Protein AF-A0A5K1ATP4-F1 (afdb_monomer)

Secondary structure (DSSP, 8-state):
---HHHHHHHHHHHHHGGG-TT-THHHHHHHHHHHH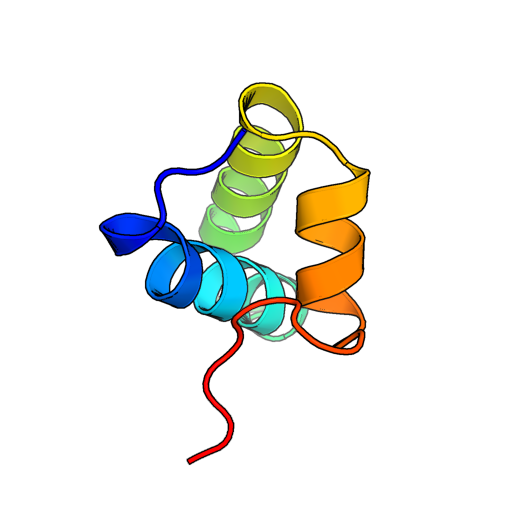H-HHHHHHHHTT-TTS-----

Structure (mmCIF, N/CA/C/O backbone):
data_AF-A0A5K1ATP4-F1
#
_entry.id   AF-A0A5K1ATP4-F1
#
loop_
_atom_site.group_PDB
_atom_site.id
_atom_site.type_symbol
_atom_site.label_atom_id
_atom_site.label_alt_id
_atom_site.label_comp_id
_atom_site.label_asym_id
_atom_site.label_entity_id
_atom_site.label_seq_id
_atom_site.pdbx_PDB_ins_code
_atom_site.Cartn_x
_atom_site.Cartn_y
_atom_site.Cartn_z
_atom_site.occupancy
_atom_site.B_iso_or_equiv
_atom_site.auth_seq_id
_atom_site.auth_comp_id
_atom_site.auth_asym_id
_atom_site.auth_atom_id
_atom_site.pdbx_PDB_model_num
ATOM 1 N N . GLU A 1 1 ? -4.638 4.823 10.945 1.00 84.69 1 GLU A N 1
ATOM 2 C CA . GLU A 1 1 ? -4.612 3.400 10.547 1.00 84.69 1 GLU A CA 1
ATOM 3 C C . GLU A 1 1 ? -5.577 3.176 9.382 1.00 84.69 1 GLU A C 1
ATOM 5 O O . GLU A 1 1 ? -6.521 3.953 9.249 1.00 84.69 1 GLU A O 1
ATOM 10 N N . CYS A 1 2 ? -5.305 2.215 8.494 1.00 92.06 2 CYS A N 1
ATOM 11 C CA . CYS A 1 2 ? -6.148 1.934 7.325 1.00 92.06 2 CYS A CA 1
ATOM 12 C C . CYS A 1 2 ? -7.400 1.126 7.734 1.00 92.06 2 CYS A C 1
ATOM 14 O O . CYS A 1 2 ? -7.236 0.130 8.439 1.00 92.06 2 CYS A O 1
ATOM 16 N N . PRO A 1 3 ? -8.624 1.515 7.317 1.00 95.31 3 PRO A N 1
ATOM 17 C CA . PRO A 1 3 ? -9.839 0.739 7.582 1.00 95.31 3 PRO A CA 1
ATOM 18 C C . PRO A 1 3 ? -9.749 -0.695 7.042 1.00 95.31 3 PRO A C 1
ATOM 20 O O . PRO A 1 3 ? -9.208 -0.915 5.958 1.00 95.31 3 PRO A O 1
ATOM 23 N N . LEU A 1 4 ? -10.278 -1.674 7.784 1.00 93.44 4 LEU A N 1
ATOM 24 C CA . LEU A 1 4 ? -10.157 -3.102 7.446 1.00 93.44 4 LEU A CA 1
ATOM 25 C C . LEU A 1 4 ? -10.795 -3.458 6.097 1.00 93.44 4 LEU A C 1
ATOM 27 O O . LEU A 1 4 ? -10.225 -4.236 5.339 1.00 93.44 4 LEU A O 1
ATOM 31 N N . ASP A 1 5 ? -11.936 -2.851 5.791 1.00 95.06 5 ASP A N 1
ATOM 32 C CA . ASP A 1 5 ? -12.684 -2.991 4.539 1.00 95.06 5 ASP A CA 1
ATOM 33 C C . ASP A 1 5 ? -11.931 -2.438 3.319 1.00 95.06 5 ASP A C 1
ATOM 35 O O . ASP A 1 5 ? -12.149 -2.891 2.198 1.00 95.06 5 ASP A O 1
ATOM 39 N N . LEU A 1 6 ? -11.010 -1.492 3.530 1.00 95.56 6 LEU A N 1
ATOM 40 C CA . LEU A 1 6 ? -10.189 -0.899 2.470 1.00 95.56 6 LEU A CA 1
ATOM 41 C C . LEU A 1 6 ? -8.766 -1.464 2.420 1.00 95.56 6 LEU A C 1
ATOM 43 O O . LEU A 1 6 ? -8.059 -1.258 1.430 1.00 95.56 6 LEU A O 1
ATOM 47 N N . LYS A 1 7 ? -8.332 -2.162 3.477 1.00 95.31 7 LYS A N 1
ATOM 48 C CA . LYS A 1 7 ? -6.954 -2.635 3.642 1.00 95.31 7 LYS A CA 1
ATOM 49 C C . LYS A 1 7 ? -6.512 -3.491 2.459 1.00 95.31 7 LYS A C 1
ATOM 51 O O . LYS A 1 7 ? -5.441 -3.241 1.921 1.00 95.31 7 LYS A O 1
ATOM 56 N N . GLU A 1 8 ? -7.337 -4.441 2.023 1.00 96.38 8 GLU A N 1
ATOM 57 C CA . GLU A 1 8 ? -6.983 -5.345 0.923 1.00 96.38 8 GLU A CA 1
ATOM 58 C C . GLU A 1 8 ? -6.759 -4.603 -0.397 1.00 96.38 8 GLU A C 1
ATOM 60 O O . GLU A 1 8 ? -5.717 -4.764 -1.040 1.00 96.38 8 GLU A O 1
ATOM 65 N N . ALA A 1 9 ? -7.712 -3.752 -0.783 1.00 96.81 9 ALA A N 1
ATOM 66 C CA . ALA A 1 9 ? -7.652 -3.010 -2.036 1.00 96.81 9 ALA A CA 1
ATOM 67 C C . ALA A 1 9 ? -6.448 -2.057 -2.068 1.00 96.81 9 ALA A C 1
ATOM 69 O O . ALA A 1 9 ? -5.709 -2.010 -3.052 1.00 96.81 9 ALA A O 1
ATOM 70 N N . ILE A 1 10 ? -6.214 -1.330 -0.973 1.00 97.12 10 ILE A N 1
ATOM 71 C CA . ILE A 1 10 ? -5.110 -0.372 -0.880 1.00 97.12 10 ILE A CA 1
ATOM 72 C C . ILE A 1 10 ? -3.765 -1.105 -0.846 1.00 97.12 10 ILE A C 1
ATOM 74 O O . ILE A 1 10 ? -2.847 -0.710 -1.562 1.00 97.12 10 ILE A O 1
ATOM 78 N N . SER A 1 11 ? -3.632 -2.179 -0.064 1.00 97.06 11 SER A N 1
ATOM 79 C CA . SER A 1 11 ? -2.398 -2.968 -0.024 1.00 97.06 11 SER A CA 1
ATOM 80 C C . SER A 1 11 ? -2.078 -3.584 -1.386 1.00 97.06 11 SER A C 1
ATOM 82 O O . SER A 1 11 ? -0.937 -3.504 -1.839 1.00 97.06 11 SER A O 1
ATOM 84 N N . SER A 1 12 ? -3.078 -4.132 -2.079 1.00 96.44 12 SER A N 1
ATOM 85 C CA . SER A 1 12 ? -2.904 -4.704 -3.421 1.00 96.44 12 SER A CA 1
ATOM 86 C C . SER A 1 12 ? -2.478 -3.645 -4.442 1.00 96.44 12 SER A C 1
ATOM 88 O O . SER A 1 12 ? -1.576 -3.889 -5.244 1.00 96.44 12 SER A O 1
ATOM 90 N N . LEU A 1 13 ? -3.042 -2.434 -4.365 1.00 96.44 13 LEU A N 1
ATOM 91 C CA . LEU A 1 13 ? -2.602 -1.301 -5.182 1.00 96.44 13 LEU A CA 1
ATOM 92 C C . LEU A 1 13 ? -1.155 -0.909 -4.867 1.00 96.44 13 LEU A C 1
ATOM 94 O O . LEU A 1 13 ? -0.357 -0.759 -5.788 1.00 96.44 13 LEU A O 1
ATOM 98 N N . CYS A 1 14 ? -0.790 -0.780 -3.589 1.00 96.81 14 CYS A N 1
ATOM 99 C CA . CYS A 1 14 ? 0.578 -0.458 -3.176 1.00 96.81 14 CYS A CA 1
ATOM 100 C C . CYS A 1 14 ? 1.591 -1.504 -3.659 1.00 96.81 14 CYS A C 1
ATOM 102 O O . CYS A 1 14 ? 2.697 -1.138 -4.042 1.00 96.81 14 CYS A O 1
ATOM 104 N N . PHE A 1 15 ? 1.213 -2.782 -3.677 1.00 96.69 15 PHE A N 1
ATOM 105 C CA . PHE A 1 15 ? 2.026 -3.856 -4.239 1.00 96.69 15 PHE A CA 1
ATOM 106 C C . PHE A 1 15 ? 2.180 -3.741 -5.766 1.00 96.69 15 PHE A C 1
ATOM 108 O O . PHE A 1 15 ? 3.282 -3.910 -6.292 1.00 96.69 15 PHE A O 1
ATOM 115 N N . ALA A 1 16 ? 1.101 -3.432 -6.487 1.00 95.88 16 ALA A N 1
ATOM 116 C CA . ALA A 1 16 ? 1.113 -3.326 -7.946 1.00 95.88 16 ALA A CA 1
ATOM 117 C C . ALA A 1 16 ? 1.809 -2.052 -8.458 1.00 95.88 16 ALA A C 1
ATOM 119 O O . ALA A 1 16 ? 2.509 -2.104 -9.466 1.00 95.88 16 ALA A O 1
ATOM 120 N N . ALA A 1 17 ? 1.675 -0.926 -7.752 1.00 96.31 17 ALA A N 1
ATOM 121 C CA . ALA A 1 17 ? 2.176 0.385 -8.165 1.00 96.31 17 ALA A CA 1
ATOM 122 C C . ALA A 1 17 ? 3.637 0.402 -8.674 1.00 96.31 17 ALA A C 1
ATOM 124 O O . ALA A 1 17 ? 3.853 0.865 -9.792 1.00 96.31 17 ALA A O 1
ATOM 125 N N . PRO A 1 18 ? 4.642 -0.140 -7.953 1.00 94.69 18 PRO A N 1
ATOM 126 C CA . PRO A 1 18 ? 6.033 -0.179 -8.426 1.00 94.69 18 PRO A CA 1
ATOM 127 C C . PRO A 1 18 ? 6.286 -1.151 -9.582 1.00 94.69 18 PRO A C 1
ATOM 129 O O . PRO A 1 18 ? 7.357 -1.114 -10.180 1.00 94.69 18 PRO A O 1
ATOM 132 N N . ARG A 1 19 ? 5.327 -2.025 -9.899 1.00 94.62 19 ARG A N 1
ATOM 133 C CA . ARG A 1 19 ? 5.418 -3.032 -10.967 1.00 94.62 19 ARG A CA 1
ATOM 134 C C . ARG A 1 19 ? 4.719 -2.583 -12.254 1.00 94.62 19 ARG A C 1
ATOM 136 O O . ARG A 1 19 ? 4.920 -3.200 -13.294 1.00 94.62 19 ARG A O 1
ATOM 143 N N . CYS A 1 20 ? 3.931 -1.510 -12.198 1.00 94.31 20 CYS A N 1
ATOM 144 C CA . CYS A 1 20 ? 3.201 -0.951 -13.331 1.00 94.31 20 CYS A CA 1
ATOM 145 C C . CYS A 1 20 ? 3.917 0.294 -13.877 1.00 94.31 20 CYS A C 1
ATOM 147 O O . CYS A 1 20 ? 3.567 1.421 -13.531 1.00 94.31 20 CYS A O 1
ATOM 149 N N . SER A 1 21 ? 4.906 0.096 -14.756 1.00 90.06 21 SER A N 1
ATOM 150 C CA . SER A 1 21 ? 5.653 1.194 -15.398 1.00 90.06 21 SER A CA 1
ATOM 151 C C . SER A 1 21 ? 4.789 2.100 -16.276 1.00 90.06 21 SER A C 1
ATOM 153 O O . SER A 1 21 ? 5.114 3.270 -16.457 1.00 90.06 21 SER A O 1
ATOM 155 N N . ASP A 1 22 ? 3.690 1.564 -16.803 1.00 94.06 22 ASP A N 1
ATOM 156 C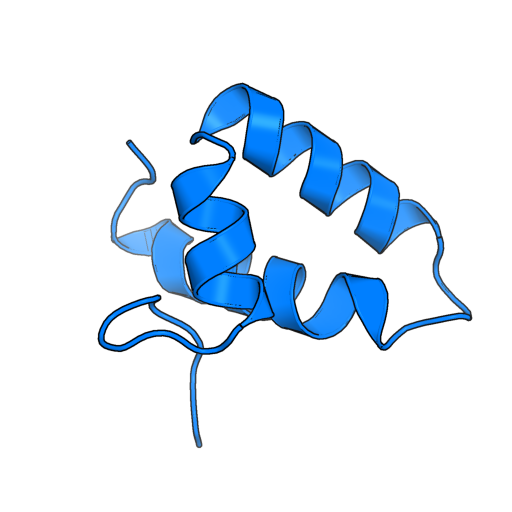 CA . ASP A 1 22 ? 2.858 2.236 -17.803 1.00 94.06 22 ASP A CA 1
ATOM 157 C C . ASP A 1 22 ? 1.805 3.167 -17.177 1.00 94.06 22 ASP A C 1
ATOM 159 O O . ASP A 1 22 ? 1.094 3.863 -17.900 1.00 94.06 22 ASP A O 1
ATOM 163 N N . LEU A 1 23 ? 1.696 3.185 -15.840 1.00 94.69 23 LEU A N 1
ATOM 164 C CA . LEU A 1 23 ? 0.710 3.978 -15.101 1.00 94.69 23 LEU A CA 1
ATOM 165 C C . LEU A 1 23 ? 1.355 4.678 -13.883 1.00 94.69 23 LEU A C 1
ATOM 167 O O . LEU A 1 23 ? 1.193 4.226 -12.742 1.00 94.69 23 LEU A O 1
ATOM 171 N N . PRO A 1 24 ? 2.107 5.778 -14.094 1.00 93.50 24 PRO A N 1
ATOM 172 C CA . PRO A 1 24 ? 2.810 6.500 -13.025 1.00 93.50 24 PRO A CA 1
ATOM 173 C C . PRO A 1 24 ? 1.879 7.061 -11.935 1.00 93.50 24 PRO A C 1
ATOM 175 O O . PRO A 1 24 ? 2.313 7.315 -10.809 1.00 93.50 24 PRO A O 1
ATOM 178 N N . GLU A 1 25 ? 0.591 7.222 -12.226 1.00 97.00 25 GLU A N 1
ATOM 179 C CA . GLU A 1 25 ? -0.456 7.618 -11.286 1.00 97.00 25 GLU A CA 1
ATOM 180 C C . GLU A 1 25 ? -0.589 6.628 -10.121 1.00 97.00 25 GLU A C 1
ATOM 182 O O . GLU A 1 25 ? -0.948 7.034 -9.015 1.00 97.00 25 GLU A O 1
ATOM 187 N N . LEU A 1 26 ? -0.240 5.349 -10.313 1.00 96.38 26 LEU A N 1
ATOM 188 C CA . LEU A 1 26 ? -0.235 4.368 -9.224 1.00 96.38 26 LEU A CA 1
ATOM 189 C C . LEU A 1 26 ? 0.854 4.658 -8.191 1.00 96.38 26 LEU A C 1
ATOM 191 O O . LEU A 1 26 ? 0.605 4.526 -6.994 1.00 96.38 26 LEU A O 1
ATOM 195 N N . ILE A 1 27 ? 2.035 5.109 -8.626 1.00 96.38 27 ILE A N 1
ATOM 196 C CA . ILE A 1 27 ? 3.097 5.557 -7.714 1.00 96.38 27 ILE A CA 1
ATOM 197 C C . ILE A 1 27 ? 2.640 6.798 -6.947 1.00 96.38 27 ILE A C 1
ATOM 199 O O . ILE A 1 27 ? 2.850 6.898 -5.739 1.00 96.38 27 ILE A O 1
ATOM 203 N N . GLN A 1 28 ? 1.955 7.728 -7.617 1.00 96.69 28 GLN A N 1
ATOM 204 C CA . GLN A 1 28 ? 1.390 8.905 -6.954 1.00 96.69 28 GLN A CA 1
ATOM 205 C C . GLN A 1 28 ? 0.343 8.512 -5.903 1.00 96.69 28 GLN A C 1
ATOM 207 O O . GLN A 1 28 ? 0.407 8.988 -4.769 1.00 96.69 28 GLN A O 1
ATOM 212 N N . ALA A 1 29 ? -0.566 7.591 -6.230 1.00 96.81 29 ALA A N 1
ATOM 213 C CA . ALA A 1 29 ? -1.540 7.054 -5.284 1.00 96.81 29 ALA A CA 1
ATOM 214 C C . ALA A 1 29 ? -0.862 6.347 -4.097 1.00 96.81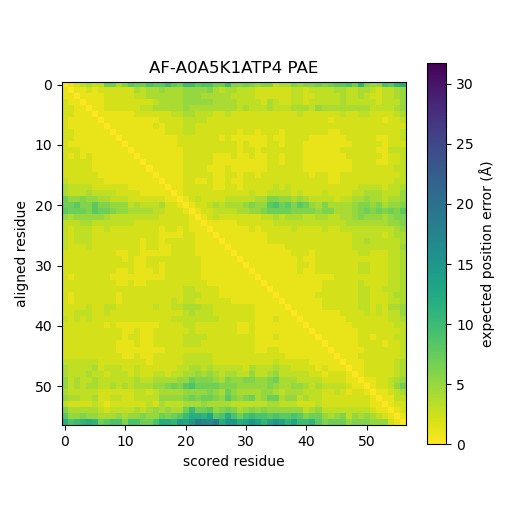 29 ALA A C 1
ATOM 216 O O . ALA A 1 29 ? -1.226 6.590 -2.946 1.00 96.81 29 ALA A O 1
ATOM 217 N N . GLN A 1 30 ? 0.174 5.542 -4.349 1.00 96.81 30 GLN A N 1
ATOM 218 C CA . GLN A 1 30 ? 0.973 4.894 -3.308 1.00 96.81 30 GLN A CA 1
ATOM 219 C C . GLN A 1 30 ? 1.603 5.927 -2.351 1.00 96.81 30 GLN A C 1
ATOM 221 O O . GLN A 1 30 ? 1.539 5.759 -1.131 1.00 96.81 30 GLN A O 1
ATOM 226 N N . MET A 1 31 ? 2.144 7.034 -2.874 1.00 96.94 31 MET A N 1
ATOM 227 C CA . MET A 1 31 ? 2.687 8.127 -2.054 1.00 96.94 31 MET A CA 1
ATOM 228 C C . MET A 1 31 ? 1.608 8.815 -1.204 1.00 96.94 31 MET A C 1
ATOM 230 O O . MET A 1 31 ? 1.846 9.117 -0.031 1.00 96.94 31 MET A O 1
ATOM 234 N N . LEU A 1 32 ? 0.404 9.018 -1.749 1.00 98.00 32 LEU A N 1
ATOM 235 C CA . LEU A 1 32 ? -0.732 9.553 -0.990 1.00 98.00 32 LEU A CA 1
ATOM 236 C C . LEU A 1 32 ? -1.156 8.601 0.138 1.00 98.00 32 LEU A C 1
ATOM 238 O O . LEU A 1 32 ? -1.453 9.048 1.248 1.00 98.00 32 LEU A O 1
ATOM 242 N N . PHE A 1 33 ? -1.131 7.289 -0.102 1.00 97.75 33 PHE A N 1
ATOM 243 C CA . PHE A 1 33 ? -1.402 6.296 0.935 1.00 97.75 33 PHE A CA 1
ATOM 244 C C . PHE A 1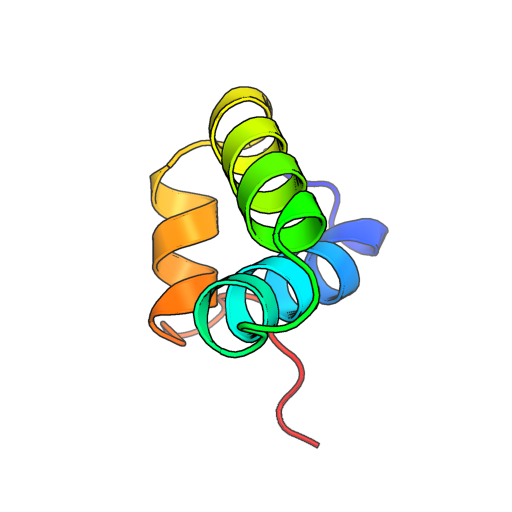 33 ? -0.315 6.250 2.007 1.00 97.75 33 PHE A C 1
ATOM 246 O O . PHE A 1 33 ? -0.652 6.142 3.184 1.00 97.75 33 PHE A O 1
ATOM 253 N N . ALA A 1 34 ? 0.958 6.426 1.651 1.00 97.19 34 ALA A N 1
ATOM 254 C CA . ALA A 1 34 ? 2.033 6.558 2.633 1.00 97.19 34 ALA A CA 1
ATOM 255 C C . ALA A 1 34 ? 1.837 7.791 3.530 1.00 97.19 34 ALA A C 1
ATOM 257 O O . ALA A 1 34 ? 2.058 7.711 4.739 1.00 97.19 34 ALA A O 1
ATOM 258 N N . ALA A 1 35 ? 1.378 8.913 2.966 1.00 97.62 35 ALA A N 1
ATOM 259 C CA . ALA A 1 35 ? 1.063 10.119 3.732 1.00 97.62 35 ALA A CA 1
ATOM 260 C C . ALA A 1 35 ? -0.161 9.937 4.651 1.00 97.62 35 ALA A C 1
ATOM 262 O O . ALA A 1 35 ? -0.168 10.445 5.770 1.00 97.62 35 ALA A O 1
A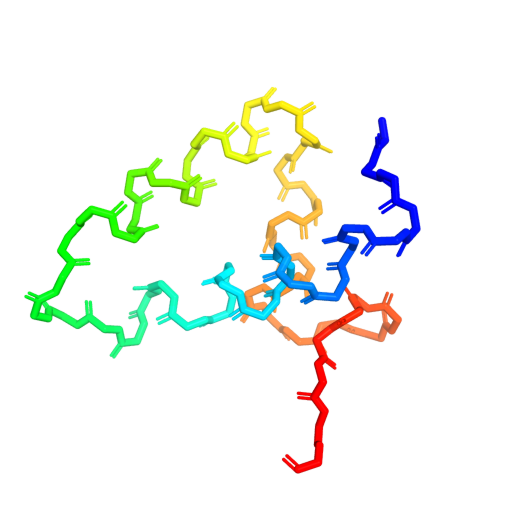TOM 263 N N . LYS A 1 36 ? -1.186 9.202 4.199 1.00 97.44 36 LYS A N 1
ATOM 264 C CA . LYS A 1 36 ? -2.451 9.019 4.931 1.00 97.44 36 LYS A CA 1
ATOM 265 C C . LYS A 1 36 ? -2.415 7.900 5.977 1.00 97.44 36 LYS A C 1
ATOM 267 O O . LYS A 1 36 ? -3.007 8.039 7.045 1.00 97.44 36 LYS A O 1
ATOM 272 N N . TYR A 1 37 ? -1.767 6.782 5.660 1.00 96.44 37 TYR A N 1
ATOM 273 C CA . TYR A 1 37 ? -1.802 5.549 6.455 1.00 96.44 37 TYR A CA 1
ATOM 274 C C . TYR A 1 37 ? -0.444 5.148 7.035 1.00 96.44 37 TYR A C 1
ATOM 276 O O . TYR A 1 37 ? -0.394 4.249 7.870 1.00 96.44 37 TYR A O 1
ATOM 284 N N . GLY A 1 38 ? 0.627 5.844 6.654 1.00 96.69 38 GLY A N 1
ATOM 285 C CA . GLY A 1 38 ? 1.979 5.610 7.144 1.00 96.69 38 GLY A CA 1
ATOM 286 C C . GLY A 1 38 ? 2.854 4.887 6.124 1.00 96.69 38 GLY A C 1
ATOM 287 O O . GLY A 1 38 ? 2.395 4.064 5.330 1.00 96.69 38 GLY A O 1
ATOM 288 N N . ARG A 1 39 ? 4.155 5.191 6.161 1.00 95.75 39 ARG A N 1
ATOM 289 C CA . ARG A 1 39 ? 5.144 4.558 5.277 1.00 95.75 39 ARG A CA 1
ATOM 290 C C . ARG A 1 39 ? 5.283 3.068 5.559 1.00 95.75 39 ARG A C 1
ATOM 292 O O . ARG A 1 39 ? 5.381 2.299 4.619 1.00 95.75 39 ARG A O 1
ATOM 299 N N . GLU A 1 40 ? 5.220 2.664 6.825 1.00 95.81 40 GLU A N 1
ATOM 300 C CA . GLU A 1 40 ? 5.311 1.257 7.236 1.00 95.81 40 GLU A CA 1
ATOM 301 C C . GLU A 1 40 ? 4.204 0.408 6.609 1.00 95.81 40 GLU A C 1
ATOM 303 O O . GLU A 1 40 ? 4.470 -0.695 6.144 1.00 95.81 40 GLU A O 1
ATOM 308 N N . PHE A 1 41 ? 2.987 0.949 6.512 1.00 95.38 41 PHE A N 1
ATOM 309 C CA . PHE A 1 41 ? 1.867 0.280 5.856 1.00 95.38 41 PHE A CA 1
ATOM 310 C C . PHE A 1 41 ? 2.151 0.023 4.367 1.00 95.38 41 PHE A C 1
ATOM 312 O O . PHE A 1 41 ? 2.000 -1.098 3.881 1.00 95.38 41 PHE A O 1
ATOM 319 N N . VAL A 1 42 ? 2.610 1.052 3.649 1.00 96.88 42 VAL A N 1
ATOM 320 C CA . VAL A 1 42 ? 2.949 0.944 2.224 1.00 96.88 42 VAL A CA 1
ATOM 321 C C . VAL A 1 42 ? 4.138 0.016 2.001 1.00 96.88 42 VAL A C 1
ATOM 323 O O . VAL A 1 42 ? 4.084 -0.821 1.102 1.00 96.88 42 VAL A O 1
ATOM 326 N N . THR A 1 43 ? 5.188 0.122 2.817 1.00 96.56 43 THR A N 1
ATOM 327 C CA . THR A 1 43 ? 6.355 -0.763 2.746 1.00 96.56 43 THR A CA 1
ATOM 328 C C . THR A 1 43 ? 5.948 -2.211 2.997 1.00 96.56 43 THR A C 1
ATOM 330 O O . THR A 1 43 ? 6.309 -3.078 2.209 1.00 96.56 43 THR A O 1
ATOM 333 N N . ALA A 1 44 ? 5.131 -2.480 4.020 1.00 96.62 44 ALA A N 1
ATOM 334 C CA . ALA A 1 44 ? 4.659 -3.828 4.325 1.00 96.62 44 ALA A CA 1
ATOM 335 C C . ALA A 1 44 ? 3.883 -4.452 3.156 1.00 96.62 44 ALA A C 1
ATOM 337 O O . ALA A 1 44 ? 4.099 -5.619 2.833 1.00 96.62 44 ALA A O 1
ATOM 338 N N . ALA A 1 45 ? 3.014 -3.678 2.500 1.00 96.81 45 ALA A N 1
ATOM 339 C CA . ALA A 1 45 ? 2.290 -4.122 1.311 1.00 96.81 45 ALA A CA 1
ATOM 340 C C . ALA A 1 45 ? 3.215 -4.324 0.097 1.00 96.81 45 ALA A C 1
ATOM 342 O O . ALA A 1 45 ? 3.107 -5.322 -0.612 1.00 96.81 45 ALA A O 1
ATOM 343 N N . THR A 1 46 ? 4.154 -3.403 -0.124 1.00 95.75 46 THR A N 1
ATOM 344 C CA . THR A 1 46 ? 5.083 -3.435 -1.265 1.00 95.75 46 THR A CA 1
ATOM 345 C C . THR A 1 46 ? 6.031 -4.638 -1.209 1.00 95.75 46 THR A C 1
ATOM 347 O O . THR A 1 46 ? 6.255 -5.293 -2.232 1.00 95.75 46 THR A O 1
ATOM 350 N N . GLU A 1 47 ? 6.528 -4.944 -0.008 1.00 95.62 47 GLU A N 1
ATOM 351 C CA . GLU A 1 47 ? 7.470 -6.030 0.301 1.00 95.62 47 GLU A CA 1
ATOM 352 C C . GLU A 1 47 ? 6.773 -7.364 0.634 1.00 95.62 47 GLU A C 1
ATOM 354 O O . GLU A 1 47 ? 7.435 -8.332 0.999 1.00 95.62 47 GLU A O 1
ATOM 359 N N . LEU A 1 48 ? 5.438 -7.442 0.528 1.00 94.38 48 LEU A N 1
ATOM 360 C CA . LEU A 1 48 ? 4.646 -8.635 0.870 1.00 94.38 48 LEU A CA 1
ATOM 361 C C . LEU A 1 48 ? 4.931 -9.192 2.279 1.00 94.38 48 LEU A C 1
ATOM 363 O O . LEU A 1 48 ? 4.957 -10.411 2.489 1.00 94.38 48 LEU A O 1
ATOM 367 N N . MET A 1 49 ? 5.100 -8.310 3.266 1.00 94.88 49 MET A N 1
ATOM 36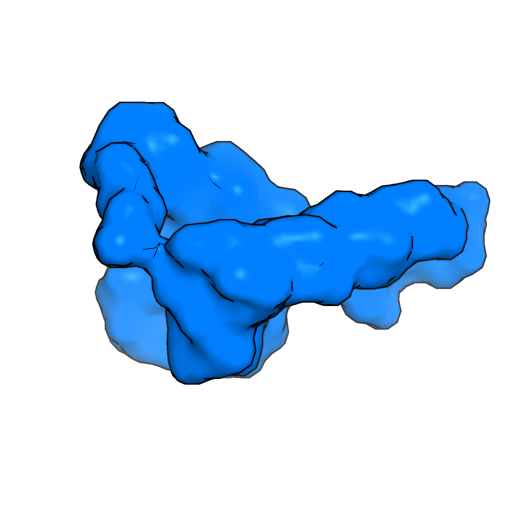8 C CA . MET A 1 49 ? 5.265 -8.718 4.662 1.00 94.88 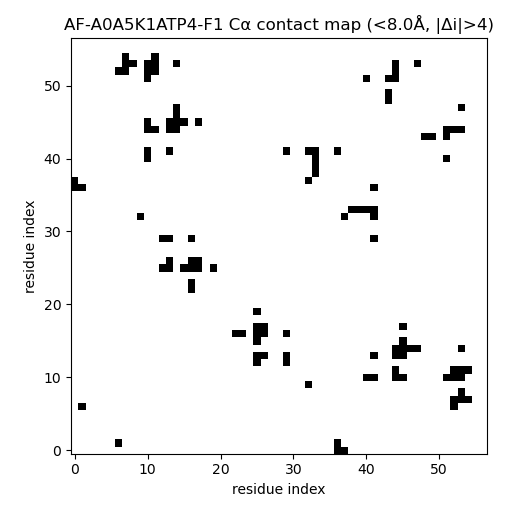49 MET A CA 1
ATOM 369 C C . MET A 1 49 ? 4.065 -9.559 5.147 1.00 94.88 49 MET A C 1
ATOM 371 O O . MET A 1 49 ? 2.961 -9.451 4.596 1.00 94.88 49 MET A O 1
ATOM 375 N N . PRO A 1 50 ? 4.239 -10.404 6.180 1.00 91.31 50 PRO A N 1
ATOM 376 C CA . PRO A 1 50 ? 3.124 -11.120 6.797 1.00 91.31 50 PRO A CA 1
ATOM 377 C C . PRO A 1 50 ? 1.984 -10.166 7.186 1.00 91.31 50 PRO A C 1
ATOM 379 O O . PRO A 1 50 ? 2.233 -9.053 7.643 1.00 91.31 50 PRO A O 1
ATOM 382 N N . ASP A 1 51 ? 0.737 -10.581 6.949 1.00 87.38 51 ASP A N 1
ATOM 383 C CA . ASP A 1 51 ? -0.486 -9.835 7.299 1.00 87.38 51 ASP A CA 1
ATOM 384 C C . ASP A 1 51 ? -0.613 -8.414 6.702 1.00 87.38 51 ASP A C 1
ATOM 386 O O . ASP A 1 51 ? -1.453 -7.607 7.132 1.00 87.38 51 ASP A O 1
ATOM 390 N N . CYS A 1 52 ? 0.160 -8.106 5.650 1.00 90.38 52 CYS A N 1
ATOM 391 C CA . CYS A 1 52 ? 0.095 -6.824 4.939 1.00 90.38 52 CYS A CA 1
ATOM 392 C C . CYS A 1 52 ? -1.255 -6.575 4.242 1.00 90.38 52 CYS A C 1
ATOM 394 O O . CYS A 1 52 ? -1.568 -5.438 3.894 1.00 90.38 52 CYS A O 1
ATOM 396 N N . GLY A 1 53 ? -2.084 -7.610 4.084 1.00 90.50 53 GLY A N 1
ATOM 397 C CA . GLY A 1 53 ? -3.416 -7.521 3.486 1.00 90.50 53 GLY A CA 1
ATOM 398 C C . GLY A 1 53 ? -3.435 -7.611 1.961 1.00 90.50 53 GLY A C 1
ATOM 399 O O . GLY A 1 53 ? -4.498 -7.459 1.384 1.00 90.50 53 GLY A O 1
ATOM 400 N N . VAL A 1 54 ? -2.302 -7.859 1.297 1.00 93.38 54 VAL A N 1
ATOM 401 C CA . VAL A 1 54 ? -2.290 -8.147 -0.148 1.00 93.38 54 VAL A CA 1
ATOM 402 C C . VAL A 1 54 ? -2.926 -9.515 -0.402 1.00 93.38 54 VAL A C 1
ATOM 404 O O . VAL A 1 54 ? -2.548 -10.500 0.240 1.00 93.38 54 VAL A O 1
ATOM 407 N N . ASN A 1 55 ? -3.868 -9.576 -1.343 1.00 90.00 55 ASN A N 1
ATOM 408 C CA . ASN A 1 55 ? -4.483 -10.829 -1.772 1.00 90.00 55 ASN A CA 1
ATOM 409 C C . ASN A 1 55 ? -3.454 -11.700 -2.528 1.00 90.00 55 ASN A C 1
ATOM 411 O O . ASN A 1 55 ? -2.679 -11.192 -3.337 1.00 90.00 55 ASN A O 1
ATOM 415 N N . ARG A 1 56 ? -3.412 -13.004 -2.224 1.00 84.81 56 ARG A N 1
ATOM 416 C CA . ARG A 1 56 ? -2.452 -13.983 -2.776 1.00 84.81 56 ARG A CA 1
ATOM 417 C C . ARG A 1 56 ? -3.107 -15.052 -3.665 1.00 84.81 56 ARG A C 1
ATOM 419 O O . ARG A 1 56 ? -2.459 -16.056 -3.954 1.00 84.81 56 ARG A O 1
ATOM 426 N N . GLN A 1 57 ? -4.389 -14.889 -3.987 1.00 77.44 57 GLN A N 1
ATOM 427 C CA . GLN A 1 57 ? -5.139 -15.797 -4.857 1.00 77.44 57 GLN A CA 1
ATOM 428 C C . GLN A 1 57 ? -4.766 -15.626 -6.329 1.00 77.44 57 GLN A C 1
ATOM 430 O O . GLN A 1 57 ? -4.290 -14.532 -6.707 1.00 77.44 57 GLN A O 1
#

pLDDT: mean 94.58, std 3.72, range [77.44, 98.0]

Radius of gyration: 10.28 Å; Cα contacts (8 Å, |Δi|>4): 61; chains: 1; bounding box: 20×26×28 Å

Sequence (57 aa):
ECPLDLKEAISSLCFAAPRCSDLPELIQAQMLFAAKYGREFVTAATELMPDCGVNRQ

Mean predicted aligned error: 2.58 Å

Foldseek 3Di:
DDDPVCQAVLLQLLQCQVVCPPCVVSVVSLVVCCVVPNPVLSCCSNVVPPPSNHDPD

Nearest PDB structures (foldseek):
  8v2q-assembly1_B-1  TM=9.175E-01  e=3.438E-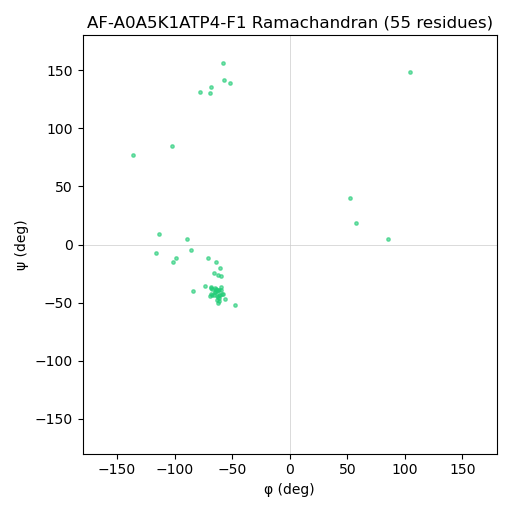01  Homo sapiens
  3frs-assembly1_A-2  TM=9.079E-01  e=1.088E+00  Homo sapiens
  3ggz-assembly4_D  TM=8.199E-01  e=9.573E-01  Saccharomyce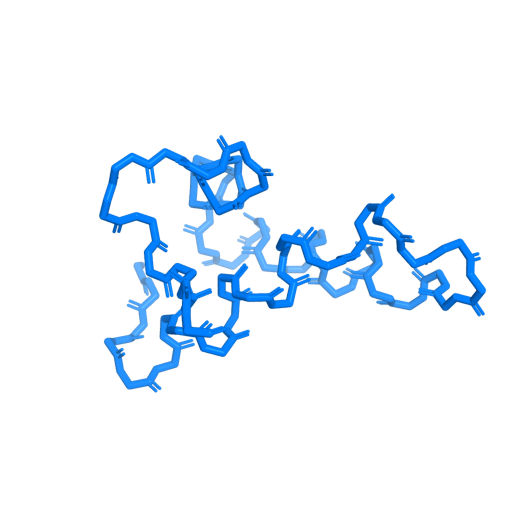s cerevisiae

InterPro domains:
  IPR005061 Vacuolar protein sorting-associated protein Ist1 [PF03398] (1-57)
  IPR005061 Vacuolar protein sorting-associated protein Ist1 [PTHR12161] (1-57)
  IPR042277 Vacuolar protein sorting-associated protein IST1-like [G3DSA:1.20.1260.60] (1-57)

Organism: NCBI:txid210225

Solvent-accessible surface area (backbone atoms only — not comparable to full-atom values): 3196 Å² total; per-residue (Å²): 119,70,55,79,93,49,33,37,64,53,17,38,45,33,39,44,20,87,72,39,84,91,45,66,65,39,48,53,51,38,52,52,45,23,74,71,47,34,56,68,55,40,49,30,14,50,69,65,39,87,90,35,42,51,80,85,127